Protein AF-A0A7V9II40-F1 (afdb_monomer_lite)

Secondary structure (DSSP, 8-state):
----------TTS---HHHHHHHHHHHHHHHH-HHHHHHHHHHHHHHHHHTHHHHHT-S-HHHHHHHHHHHHHHHHHHHHTTS---------TT--TT-HHHHHHHHHS-GGG--

Structure (mmCIF, N/CA/C/O backbone):
data_AF-A0A7V9II40-F1
#
_entry.id   AF-A0A7V9II40-F1
#
loop_
_atom_site.group_PDB
_atom_site.id
_atom_site.type_symbol
_atom_site.label_atom_id
_atom_site.label_alt_id
_atom_site.label_comp_id
_atom_site.label_asym_id
_atom_site.label_entity_id
_atom_site.label_seq_id
_atom_site.pdbx_PDB_ins_code
_atom_site.Cartn_x
_atom_site.Cartn_y
_atom_site.Cartn_z
_atom_site.occupancy
_atom_site.B_iso_or_equiv
_atom_site.auth_seq_id
_atom_site.auth_comp_id
_atom_site.auth_asym_id
_atom_site.auth_atom_id
_atom_site.pdbx_PDB_model_num
ATOM 1 N N . MET A 1 1 ? -1.090 -20.049 -30.830 1.00 40.44 1 MET A N 1
ATOM 2 C CA . MET A 1 1 ? -1.230 -19.572 -29.438 1.00 40.44 1 MET A CA 1
ATOM 3 C C . MET A 1 1 ? 0.103 -18.933 -29.076 1.00 40.44 1 MET A C 1
ATOM 5 O O . MET A 1 1 ? 1.014 -19.619 -28.640 1.00 40.44 1 MET A O 1
ATOM 9 N N . THR A 1 2 ? 0.262 -17.663 -29.450 1.00 37.09 2 THR A N 1
ATOM 10 C CA . THR A 1 2 ? 1.545 -16.945 -29.472 1.00 37.09 2 THR A CA 1
ATOM 11 C C . THR A 1 2 ? 1.615 -16.063 -28.235 1.00 37.09 2 THR A C 1
ATOM 13 O O . THR A 1 2 ? 0.775 -15.184 -28.064 1.00 37.09 2 THR A O 1
ATOM 16 N N . LEU A 1 3 ? 2.572 -16.339 -27.350 1.00 35.25 3 LEU A N 1
ATOM 17 C CA . LEU A 1 3 ? 2.923 -15.461 -26.234 1.00 35.25 3 LEU A CA 1
ATOM 18 C C . LEU A 1 3 ? 3.370 -14.106 -26.807 1.00 35.25 3 LEU A C 1
ATOM 20 O O . LEU A 1 3 ? 4.225 -14.112 -27.696 1.00 35.25 3 LEU A O 1
ATOM 24 N N . PRO A 1 4 ? 2.846 -12.955 -26.348 1.00 43.56 4 PRO A N 1
ATOM 25 C CA . PRO A 1 4 ? 3.436 -11.688 -26.723 1.00 43.56 4 PRO A CA 1
ATOM 26 C C . PRO A 1 4 ? 4.804 -11.588 -26.044 1.00 43.56 4 PRO A C 1
ATOM 28 O O . PRO A 1 4 ? 4.938 -11.579 -24.820 1.00 43.56 4 PRO A O 1
ATOM 31 N N . HIS A 1 5 ? 5.807 -11.589 -26.910 1.00 41.53 5 HIS A N 1
ATOM 32 C CA . HIS A 1 5 ? 7.169 -11.127 -26.728 1.00 41.53 5 HIS A CA 1
ATOM 33 C C . HIS A 1 5 ? 7.165 -9.854 -25.863 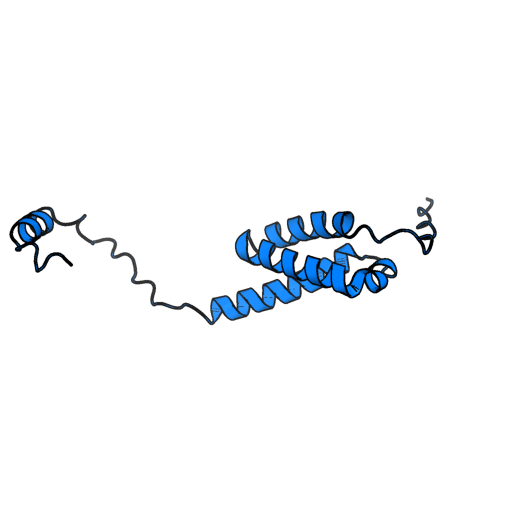1.00 41.53 5 HIS A C 1
ATOM 35 O O . HIS A 1 5 ? 6.683 -8.812 -26.305 1.00 41.53 5 HIS A O 1
ATOM 41 N N . ARG A 1 6 ? 7.618 -9.956 -24.600 1.00 45.06 6 ARG A N 1
ATOM 42 C CA . ARG A 1 6 ? 7.950 -8.777 -23.786 1.00 45.06 6 ARG A CA 1
ATOM 43 C C . ARG A 1 6 ? 9.082 -8.088 -24.529 1.00 45.06 6 ARG A C 1
ATOM 45 O O . ARG A 1 6 ? 10.181 -8.631 -24.563 1.00 45.06 6 ARG A O 1
ATOM 52 N N . ALA A 1 7 ? 8.725 -6.980 -25.169 1.00 44.94 7 ALA A N 1
ATOM 53 C CA . ALA A 1 7 ? 9.627 -6.095 -25.865 1.00 44.94 7 ALA A CA 1
ATOM 54 C C . ALA A 1 7 ? 10.851 -5.815 -24.998 1.00 44.94 7 ALA A C 1
ATOM 56 O O . ALA A 1 7 ? 10.744 -5.631 -23.779 1.00 44.94 7 ALA A O 1
ATOM 57 N N . ASP A 1 8 ? 11.983 -5.837 -25.680 1.00 41.22 8 ASP A N 1
ATOM 58 C CA . ASP A 1 8 ? 13.217 -5.190 -25.297 1.00 41.22 8 ASP A CA 1
ATOM 59 C C . ASP A 1 8 ? 12.881 -3.843 -24.640 1.00 41.22 8 ASP A C 1
ATOM 61 O O . ASP A 1 8 ? 12.282 -2.968 -25.261 1.00 41.22 8 ASP A O 1
ATOM 65 N N . ILE A 1 9 ? 13.166 -3.725 -23.343 1.00 53.31 9 ILE A N 1
ATOM 66 C CA . ILE A 1 9 ? 13.170 -2.425 -22.681 1.00 53.31 9 ILE A CA 1
ATOM 67 C C . ILE A 1 9 ? 14.478 -1.793 -23.136 1.00 53.31 9 ILE A C 1
ATOM 69 O O . ILE A 1 9 ? 15.550 -2.210 -22.689 1.00 53.31 9 ILE A O 1
ATOM 73 N N . ASP A 1 10 ? 14.383 -0.866 -24.087 1.00 44.56 10 ASP A N 1
ATOM 74 C CA . ASP A 1 10 ? 15.490 0.004 -24.456 1.00 44.56 10 ASP A CA 1
ATOM 75 C C . ASP A 1 10 ? 16.027 0.643 -23.170 1.00 44.56 10 ASP A C 1
ATOM 77 O O . ASP A 1 10 ? 15.268 1.143 -22.342 1.00 44.56 10 ASP A O 1
ATOM 81 N N . ALA A 1 11 ? 17.342 0.582 -22.962 1.00 51.25 11 ALA A N 1
ATOM 82 C CA . ALA A 1 11 ? 17.990 0.994 -21.713 1.00 51.25 11 ALA A CA 1
ATOM 83 C C . ALA A 1 11 ? 17.829 2.497 -21.376 1.00 51.25 11 ALA A C 1
ATOM 85 O O . ALA A 1 11 ? 18.276 2.923 -20.314 1.00 51.25 11 ALA A O 1
ATOM 86 N N . ASP A 1 12 ? 17.178 3.263 -22.258 1.00 50.00 12 ASP A N 1
ATOM 87 C CA . ASP A 1 12 ? 16.881 4.691 -22.128 1.00 50.00 12 ASP A CA 1
ATOM 88 C C . ASP A 1 12 ? 15.406 4.987 -21.768 1.00 50.00 12 ASP A C 1
ATOM 90 O O . ASP A 1 12 ? 15.055 6.153 -21.578 1.00 50.00 12 ASP A O 1
ATOM 94 N N . ASP A 1 13 ? 14.535 3.974 -21.654 1.00 59.81 13 ASP A N 1
ATOM 95 C CA . ASP A 1 13 ? 13.140 4.164 -21.231 1.00 59.81 13 ASP A CA 1
ATOM 96 C C . ASP A 1 13 ? 13.077 4.303 -19.699 1.00 59.81 13 ASP A C 1
ATOM 98 O O . ASP A 1 13 ? 13.313 3.351 -18.945 1.00 59.81 13 ASP A O 1
ATOM 102 N N . GLU A 1 14 ? 12.784 5.514 -19.217 1.00 66.44 14 GLU A N 1
ATOM 103 C CA . GLU A 1 14 ? 12.631 5.783 -17.788 1.00 66.44 14 GLU A CA 1
ATOM 104 C C . GLU A 1 14 ? 11.480 4.914 -17.239 1.00 66.44 14 GLU A C 1
ATOM 106 O O . GLU A 1 14 ? 10.376 4.924 -17.792 1.00 66.44 14 GLU A O 1
ATOM 111 N N . PRO A 1 15 ? 11.705 4.1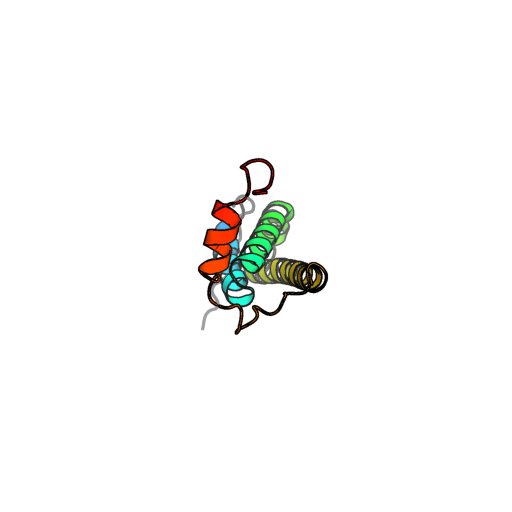08 -16.185 1.00 75.12 15 PRO A N 1
ATOM 112 C CA . PRO A 1 15 ? 10.708 3.155 -15.723 1.00 75.12 15 PRO A CA 1
ATOM 113 C C . PRO A 1 15 ? 9.427 3.872 -15.287 1.00 75.12 15 PRO A C 1
ATOM 115 O O . PRO A 1 15 ? 9.425 4.631 -14.317 1.00 75.12 15 PRO A O 1
ATOM 118 N N . ASP A 1 16 ? 8.315 3.569 -15.964 1.00 84.25 16 ASP A N 1
ATOM 119 C CA . ASP A 1 16 ? 6.987 4.079 -15.616 1.00 84.25 16 ASP A CA 1
ATOM 120 C C . ASP A 1 16 ? 6.471 3.414 -14.327 1.00 84.25 16 ASP A C 1
ATOM 122 O O . ASP A 1 16 ? 5.684 2.458 -14.327 1.00 84.25 16 ASP A O 1
ATOM 126 N N . ILE A 1 17 ? 6.945 3.941 -13.198 1.00 88.88 17 ILE A N 1
ATOM 127 C CA . ILE A 1 17 ? 6.545 3.543 -11.846 1.00 88.88 17 ILE A CA 1
ATOM 128 C C . ILE A 1 17 ? 5.041 3.763 -11.640 1.00 88.88 17 ILE A C 1
ATOM 130 O O . ILE A 1 17 ? 4.401 2.991 -10.913 1.00 88.88 17 ILE A O 1
ATOM 134 N N . GLU A 1 18 ? 4.459 4.787 -12.271 1.00 90.00 18 GLU A N 1
ATOM 135 C CA . GLU A 1 18 ? 3.051 5.133 -12.104 1.00 90.00 18 GLU A CA 1
ATOM 136 C C . GLU A 1 18 ? 2.145 3.997 -12.598 1.00 90.00 18 GLU A C 1
ATOM 138 O O . GLU A 1 18 ? 1.226 3.567 -11.884 1.00 90.00 18 GLU A O 1
ATOM 143 N N . SER A 1 19 ? 2.469 3.417 -13.758 1.00 92.56 19 SER A N 1
ATOM 144 C CA . SER A 1 19 ? 1.735 2.272 -14.310 1.00 92.56 19 SER A CA 1
ATOM 145 C C . SER A 1 19 ? 1.676 1.069 -13.360 1.00 92.56 19 SER A C 1
ATOM 147 O O . SER A 1 19 ? 0.685 0.329 -13.339 1.00 92.56 19 SER A O 1
ATOM 149 N N . TRP A 1 20 ? 2.706 0.872 -12.531 1.00 94.69 20 TRP A N 1
ATOM 150 C CA . TRP A 1 20 ? 2.773 -0.237 -11.579 1.00 94.69 20 TRP A CA 1
ATOM 151 C C . TRP A 1 20 ? 2.132 0.104 -10.237 1.00 94.69 20 TRP A C 1
ATOM 153 O O . TRP A 1 20 ? 1.487 -0.756 -9.630 1.00 94.69 20 TRP A O 1
ATOM 163 N N . ILE A 1 21 ? 2.285 1.339 -9.755 1.00 96.38 21 ILE A N 1
ATOM 164 C CA . ILE A 1 21 ? 1.834 1.715 -8.414 1.00 96.38 21 ILE A CA 1
ATOM 165 C C . ILE A 1 21 ? 0.319 1.921 -8.337 1.00 96.38 21 ILE A C 1
ATOM 167 O O . ILE A 1 21 ? -0.295 1.575 -7.325 1.00 96.38 21 ILE A O 1
ATOM 171 N N . VAL A 1 22 ? -0.320 2.415 -9.403 1.00 96.50 22 VAL A N 1
ATOM 172 C CA . VAL A 1 22 ? -1.773 2.654 -9.441 1.00 96.50 22 VAL A CA 1
ATOM 173 C C . VAL A 1 22 ? -2.591 1.382 -9.152 1.00 96.50 22 VAL A C 1
ATOM 175 O O . VAL A 1 22 ? -3.431 1.414 -8.241 1.00 96.50 22 VAL A O 1
ATOM 178 N N . PRO A 1 23 ? -2.381 0.241 -9.846 1.00 97.12 23 PRO A N 1
ATOM 179 C CA . PRO A 1 23 ? -3.102 -0.991 -9.526 1.00 97.12 23 PRO A CA 1
ATOM 180 C C . PRO A 1 23 ? -2.727 -1.551 -8.145 1.00 97.12 23 PRO A C 1
ATOM 182 O O . PRO A 1 23 ? -3.596 -2.080 -7.447 1.00 97.12 23 PRO A O 1
ATOM 185 N N . VAL A 1 24 ? -1.474 -1.388 -7.703 1.00 97.94 24 VAL A N 1
ATOM 186 C CA . VAL A 1 24 ? -1.011 -1.835 -6.376 1.00 97.94 24 VAL A CA 1
ATOM 187 C C . VAL A 1 24 ? -1.718 -1.076 -5.257 1.00 97.94 24 VAL A C 1
ATOM 189 O O . VAL A 1 24 ? -2.215 -1.702 -4.320 1.00 97.94 24 VAL A O 1
ATOM 192 N N . ARG A 1 25 ? -1.846 0.249 -5.375 1.00 98.19 25 ARG A N 1
ATOM 193 C CA . ARG A 1 25 ? -2.587 1.078 -4.419 1.00 98.19 25 ARG A CA 1
ATOM 194 C C . ARG A 1 25 ? -4.034 0.618 -4.296 1.00 98.19 25 ARG A C 1
ATOM 196 O O . ARG A 1 25 ? -4.519 0.441 -3.182 1.00 98.19 25 ARG A O 1
ATOM 203 N N . ARG A 1 26 ? -4.712 0.371 -5.423 1.00 98.25 26 ARG A N 1
ATOM 204 C CA . ARG A 1 26 ? -6.096 -0.139 -5.425 1.00 98.25 26 ARG A CA 1
ATOM 205 C C . ARG A 1 26 ? -6.201 -1.477 -4.693 1.00 98.25 26 ARG A C 1
ATOM 207 O O . ARG A 1 26 ? -7.083 -1.639 -3.856 1.00 98.25 26 ARG A O 1
ATOM 214 N N . ALA A 1 27 ? -5.286 -2.408 -4.963 1.00 98.31 27 ALA A N 1
ATOM 215 C CA . ALA A 1 27 ? -5.278 -3.720 -4.320 1.00 98.31 27 ALA A CA 1
ATOM 216 C C . ALA A 1 27 ? -4.992 -3.643 -2.809 1.00 98.31 27 ALA A C 1
ATOM 218 O O . ALA A 1 27 ? -5.632 -4.341 -2.022 1.00 98.31 27 ALA A O 1
ATOM 219 N N . LEU A 1 28 ? -4.054 -2.790 -2.386 1.00 98.06 28 LEU A N 1
ATOM 220 C CA . LEU A 1 28 ? -3.720 -2.605 -0.972 1.00 98.06 28 LEU A CA 1
ATOM 221 C C . LEU A 1 28 ? -4.868 -1.943 -0.205 1.00 98.06 28 LEU A C 1
ATOM 223 O O . LEU A 1 28 ? -5.243 -2.449 0.849 1.00 98.06 28 LEU A O 1
ATOM 227 N N . VAL A 1 29 ? -5.478 -0.887 -0.754 1.00 97.94 29 VAL A N 1
ATOM 228 C CA . VAL A 1 29 ? -6.661 -0.236 -0.163 1.00 97.94 29 VAL A CA 1
ATOM 229 C C . VAL A 1 29 ? -7.834 -1.207 -0.059 1.00 97.94 29 VAL A C 1
ATOM 231 O O . VAL A 1 29 ? -8.446 -1.311 1.000 1.00 97.94 29 VAL A O 1
ATOM 234 N N . ALA A 1 30 ? -8.111 -1.980 -1.113 1.00 97.75 30 ALA A N 1
ATOM 235 C CA . ALA A 1 30 ? -9.188 -2.969 -1.090 1.00 97.75 30 ALA A CA 1
ATOM 236 C C . ALA A 1 30 ? -8.975 -4.054 -0.021 1.00 97.75 30 ALA A C 1
ATOM 238 O O . ALA A 1 30 ? -9.939 -4.550 0.555 1.00 97.75 30 ALA A O 1
ATOM 239 N N . ARG A 1 31 ? -7.720 -4.430 0.255 1.00 97.38 31 ARG A N 1
ATOM 240 C CA . ARG A 1 31 ? -7.403 -5.505 1.201 1.00 97.38 31 ARG A CA 1
ATOM 241 C C . ARG A 1 31 ? -7.253 -5.047 2.650 1.00 97.38 31 ARG A C 1
ATOM 243 O O . ARG A 1 31 ? -7.565 -5.818 3.552 1.00 97.38 31 ARG A O 1
ATOM 250 N N . TYR A 1 32 ? -6.709 -3.856 2.872 1.00 94.62 32 TYR A N 1
ATOM 251 C CA . TYR A 1 32 ? -6.321 -3.370 4.198 1.00 94.62 32 TYR A CA 1
ATOM 252 C C . TYR A 1 32 ? -7.158 -2.187 4.693 1.00 94.62 32 TYR A C 1
ATOM 254 O O . TYR A 1 32 ? -6.956 -1.737 5.817 1.00 94.62 32 TYR A O 1
ATOM 262 N N . GLY A 1 33 ? -8.098 -1.698 3.884 1.00 94.38 33 GLY A N 1
ATOM 263 C CA . GLY A 1 33 ? -8.858 -0.488 4.173 1.00 94.38 33 GLY A CA 1
ATOM 264 C C . GLY A 1 33 ? -8.127 0.777 3.727 1.00 94.38 33 GLY A C 1
ATOM 265 O O . GLY A 1 33 ? -6.970 0.742 3.304 1.00 94.38 33 GLY A O 1
ATOM 266 N N . ILE A 1 34 ? -8.830 1.908 3.800 1.00 94.50 34 ILE A N 1
ATOM 267 C CA . ILE A 1 34 ? -8.345 3.185 3.267 1.00 94.50 34 ILE A CA 1
ATOM 268 C C . ILE A 1 34 ? -7.096 3.692 3.987 1.00 94.50 34 ILE A C 1
ATOM 270 O O . ILE A 1 34 ? -6.163 4.113 3.318 1.00 94.50 34 ILE A O 1
ATOM 274 N N . GLU A 1 35 ? -7.040 3.587 5.314 1.00 92.94 35 GLU A N 1
ATOM 275 C CA . GLU A 1 35 ? -5.925 4.107 6.110 1.00 92.94 35 GLU A CA 1
ATOM 276 C C . GLU A 1 35 ? -4.663 3.260 5.919 1.00 92.94 35 GLU A C 1
ATOM 278 O O . GLU A 1 35 ? -3.693 3.693 5.299 1.00 92.94 35 GLU A O 1
ATOM 283 N N . VAL A 1 36 ? -4.698 2.003 6.376 1.00 95.56 36 VAL A N 1
ATOM 284 C CA . VAL A 1 36 ? -3.540 1.097 6.311 1.00 95.56 36 VAL A CA 1
ATOM 285 C C . VAL A 1 36 ? -3.137 0.808 4.865 1.00 95.56 36 VAL A C 1
ATOM 287 O O . VAL A 1 36 ? -1.951 0.682 4.563 1.00 95.56 36 VAL A O 1
ATOM 290 N N . GLY A 1 37 ? -4.106 0.688 3.956 1.00 97.0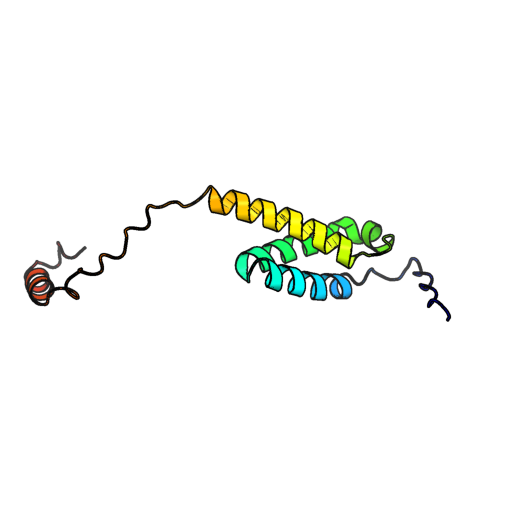0 37 GLY A N 1
ATOM 291 C CA . GLY A 1 37 ? -3.835 0.422 2.550 1.00 97.00 37 GLY A CA 1
ATOM 292 C C . GLY A 1 37 ? -3.214 1.609 1.813 1.00 97.00 37 GLY A C 1
ATOM 293 O O . GLY A 1 37 ? -2.349 1.382 0.967 1.00 97.00 37 GLY A O 1
ATOM 294 N N . ALA A 1 38 ? -3.607 2.851 2.127 1.00 96.50 38 ALA A N 1
ATOM 295 C CA . ALA A 1 38 ? -2.981 4.036 1.541 1.00 96.50 38 ALA A CA 1
ATOM 296 C C . ALA A 1 38 ? -1.543 4.219 2.042 1.00 96.50 38 ALA A C 1
ATOM 298 O O . ALA A 1 38 ? -0.654 4.426 1.220 1.00 96.50 38 ALA A O 1
ATOM 299 N N . GLU A 1 39 ? -1.305 4.048 3.346 1.00 96.69 39 GLU A N 1
ATOM 300 C CA . GLU A 1 39 ? 0.037 4.113 3.943 1.00 96.69 39 GLU A CA 1
ATOM 301 C C . GLU A 1 39 ? 0.970 3.058 3.325 1.00 96.69 39 GLU A C 1
ATOM 303 O O . GLU A 1 39 ? 2.068 3.350 2.854 1.00 96.69 39 GLU A O 1
ATOM 308 N N . ALA A 1 40 ? 0.488 1.817 3.221 1.00 97.88 40 ALA A N 1
ATOM 309 C CA . ALA A 1 40 ? 1.236 0.728 2.604 1.00 97.88 40 ALA A CA 1
ATOM 310 C C . ALA A 1 40 ? 1.541 0.971 1.118 1.00 97.88 40 ALA A C 1
ATOM 312 O O . ALA A 1 40 ? 2.580 0.532 0.619 1.00 97.88 40 ALA A O 1
ATOM 313 N N . ALA A 1 41 ? 0.634 1.635 0.396 1.00 97.88 41 ALA A N 1
ATOM 314 C CA . ALA A 1 41 ? 0.859 2.016 -0.991 1.00 97.88 41 ALA A CA 1
ATOM 315 C C . ALA A 1 41 ? 1.892 3.144 -1.112 1.00 97.88 41 ALA A C 1
ATOM 317 O O . ALA A 1 41 ? 2.698 3.107 -2.038 1.00 97.88 41 ALA A O 1
ATOM 318 N N . ALA A 1 42 ? 1.902 4.100 -0.179 1.00 97.62 42 ALA A N 1
ATOM 319 C CA . ALA A 1 42 ? 2.914 5.150 -0.121 1.00 97.62 42 ALA A CA 1
ATOM 320 C C . ALA A 1 42 ? 4.311 4.559 0.120 1.00 97.62 42 ALA A C 1
ATOM 322 O O . ALA A 1 42 ? 5.219 4.836 -0.657 1.00 97.62 42 ALA A O 1
ATOM 323 N N . GLU A 1 43 ? 4.467 3.650 1.091 1.00 97.88 43 GLU A N 1
ATOM 324 C CA . GLU A 1 43 ? 5.743 2.948 1.313 1.00 97.88 43 GLU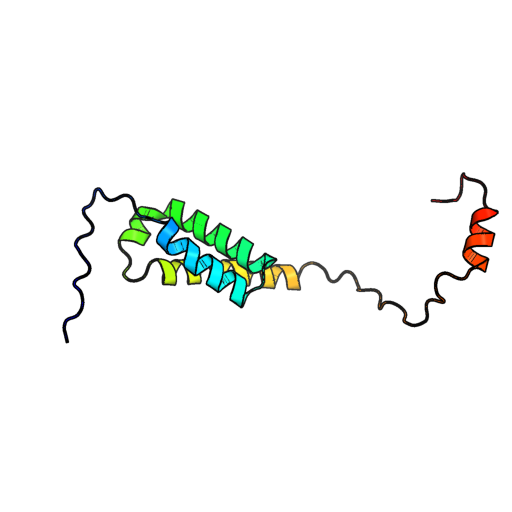 A CA 1
ATOM 325 C C . GLU A 1 43 ? 6.200 2.163 0.071 1.00 97.88 43 GLU A C 1
ATOM 327 O O . GLU A 1 43 ? 7.381 2.169 -0.279 1.00 97.88 43 GLU A O 1
ATOM 332 N N . ALA A 1 44 ? 5.274 1.494 -0.625 1.00 97.81 44 ALA A N 1
ATOM 333 C CA . ALA A 1 44 ? 5.601 0.793 -1.864 1.00 97.81 44 ALA A CA 1
ATOM 334 C C . ALA A 1 44 ? 6.038 1.758 -2.981 1.00 97.81 44 ALA A C 1
ATOM 336 O O . ALA A 1 44 ? 6.947 1.424 -3.737 1.00 97.81 44 ALA A O 1
ATOM 337 N N . ALA A 1 45 ? 5.426 2.942 -3.076 1.00 97.12 45 ALA A N 1
ATOM 338 C CA . ALA A 1 45 ? 5.794 3.972 -4.045 1.00 97.12 45 ALA A CA 1
ATOM 339 C C . ALA A 1 45 ? 7.193 4.538 -3.760 1.00 97.12 45 ALA A C 1
ATOM 341 O O . ALA A 1 45 ? 8.009 4.632 -4.673 1.00 97.12 45 ALA A O 1
ATOM 342 N N . THR A 1 46 ? 7.498 4.838 -2.493 1.00 97.75 46 THR A N 1
ATOM 343 C CA . THR A 1 46 ? 8.837 5.263 -2.061 1.00 97.75 46 THR A CA 1
ATOM 344 C C . THR A 1 46 ? 9.880 4.216 -2.427 1.00 97.75 46 THR A C 1
ATOM 346 O O . THR A 1 46 ? 10.870 4.538 -3.081 1.00 97.75 46 THR A O 1
ATOM 349 N N . TRP A 1 47 ? 9.616 2.944 -2.106 1.00 96.81 47 TRP A N 1
ATOM 350 C CA . TRP A 1 47 ? 10.523 1.858 -2.469 1.00 96.81 47 TRP A CA 1
ATOM 351 C C . TRP A 1 47 ? 10.721 1.758 -3.985 1.00 96.81 47 TRP A C 1
ATOM 353 O O . TRP A 1 47 ? 11.826 1.462 -4.437 1.00 96.81 47 TRP A O 1
ATOM 363 N N . ALA A 1 48 ? 9.666 2.006 -4.769 1.00 95.75 48 ALA A N 1
ATOM 364 C CA . ALA A 1 48 ? 9.730 1.958 -6.222 1.00 95.75 48 ALA A CA 1
ATOM 365 C C . ALA A 1 48 ? 10.667 3.018 -6.806 1.00 95.75 48 ALA A C 1
ATOM 367 O O . ALA A 1 48 ? 11.481 2.686 -7.662 1.00 95.75 48 ALA A O 1
ATOM 368 N N . VAL A 1 49 ? 10.587 4.253 -6.306 1.00 95.25 49 VAL A N 1
ATOM 369 C CA . VAL A 1 49 ? 11.476 5.354 -6.710 1.00 95.25 49 VAL A CA 1
ATOM 370 C C . VAL A 1 49 ? 12.925 5.051 -6.332 1.00 95.25 49 VAL A C 1
ATOM 372 O O . VAL A 1 49 ? 13.821 5.207 -7.153 1.00 95.25 49 VAL A O 1
ATOM 375 N N . GLU A 1 50 ? 13.164 4.546 -5.121 1.00 96.19 50 GLU A N 1
ATOM 376 C CA . GLU A 1 50 ? 14.513 4.202 -4.650 1.00 96.19 50 GLU A CA 1
ATOM 377 C C . GLU A 1 50 ? 15.159 3.036 -5.420 1.00 96.19 50 GLU A C 1
ATOM 379 O O . GLU A 1 50 ? 16.382 2.918 -5.454 1.00 96.19 50 GLU A O 1
ATOM 384 N N . HIS A 1 51 ? 14.355 2.149 -6.016 1.00 94.75 51 HIS A N 1
ATOM 385 C CA . HIS A 1 51 ? 14.820 0.898 -6.628 1.00 94.75 51 HIS A CA 1
ATOM 386 C C . HIS A 1 51 ? 14.329 0.733 -8.073 1.00 94.75 51 HIS A C 1
ATOM 388 O O . HIS A 1 51 ? 14.101 -0.394 -8.528 1.00 94.75 51 HIS A O 1
ATOM 394 N N . ALA A 1 52 ? 14.167 1.845 -8.789 1.00 90.31 52 ALA A N 1
ATOM 395 C CA . ALA A 1 52 ? 13.546 1.896 -10.109 1.00 90.31 52 ALA A CA 1
ATOM 396 C C . ALA A 1 52 ? 14.227 0.961 -11.131 1.00 90.31 52 ALA A C 1
ATOM 398 O O . ALA A 1 52 ? 13.562 0.140 -11.766 1.00 90.31 52 ALA A O 1
ATOM 399 N N . GLU A 1 53 ? 15.562 0.976 -11.195 1.00 90.56 53 GLU A N 1
ATOM 400 C CA . GLU A 1 53 ? 16.355 0.090 -12.064 1.00 90.56 53 GLU A CA 1
ATOM 401 C C . GLU A 1 53 ? 16.115 -1.393 -11.749 1.00 90.56 53 GLU 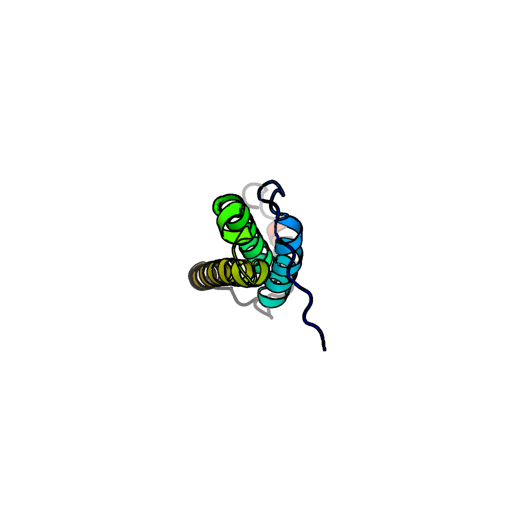A C 1
ATOM 403 O O . GLU A 1 53 ? 15.919 -2.235 -12.629 1.00 90.56 53 GLU A O 1
ATOM 408 N N . ARG A 1 54 ? 16.075 -1.730 -10.455 1.00 91.75 54 ARG A N 1
ATOM 409 C CA . ARG A 1 54 ? 15.842 -3.103 -10.003 1.00 91.75 54 ARG A CA 1
ATOM 410 C C . ARG A 1 54 ? 14.449 -3.586 -10.392 1.00 91.75 54 ARG A C 1
ATOM 412 O O . ARG A 1 54 ? 14.292 -4.763 -10.708 1.00 91.75 54 ARG A O 1
ATOM 419 N N . LEU A 1 55 ? 13.450 -2.710 -10.327 1.00 91.00 55 LEU A N 1
ATOM 420 C CA . LEU A 1 55 ? 12.077 -3.005 -10.725 1.00 91.00 55 LEU A CA 1
ATOM 421 C C . LEU A 1 55 ? 11.938 -3.243 -12.222 1.00 91.00 55 LEU A C 1
ATOM 423 O O . LEU A 1 55 ? 11.255 -4.195 -12.597 1.00 91.00 55 LEU A O 1
ATOM 427 N N . ALA A 1 56 ? 12.609 -2.441 -13.050 1.00 88.75 56 ALA A N 1
ATOM 428 C CA . ALA A 1 56 ? 12.584 -2.584 -14.504 1.00 88.75 56 ALA A CA 1
ATOM 429 C C . ALA A 1 56 ? 13.046 -3.981 -14.958 1.00 88.75 56 ALA A C 1
ATOM 431 O O . ALA A 1 56 ? 12.458 -4.582 -15.856 1.00 88.75 56 ALA A O 1
ATOM 432 N N . MET A 1 57 ? 14.027 -4.556 -14.255 1.00 90.25 57 MET A N 1
ATOM 433 C CA . MET A 1 57 ? 14.532 -5.907 -14.522 1.00 90.25 57 MET A CA 1
ATOM 434 C C . MET A 1 57 ? 13.601 -7.042 -14.049 1.00 90.25 57 MET A C 1
ATOM 436 O O . MET A 1 57 ? 13.859 -8.214 -14.335 1.00 90.25 57 MET A O 1
ATOM 440 N N . MET A 1 58 ? 12.529 -6.758 -13.299 1.00 91.06 58 MET A N 1
ATOM 441 C CA . MET A 1 58 ? 11.646 -7.803 -12.773 1.00 91.06 58 MET A CA 1
ATOM 442 C C . MET A 1 58 ? 10.59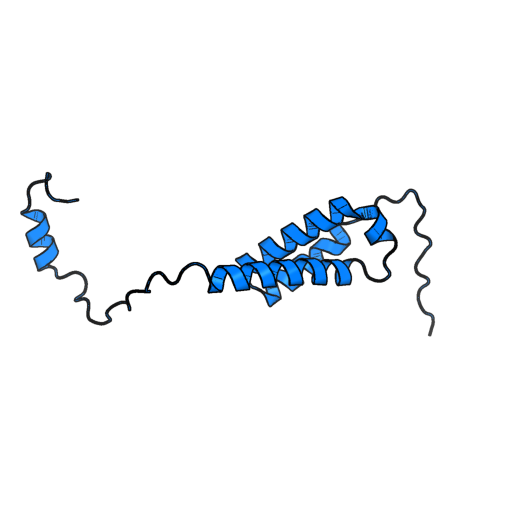2 -8.253 -13.790 1.00 91.06 58 MET A C 1
ATOM 444 O O . MET A 1 58 ? 9.941 -7.454 -14.456 1.00 91.06 58 MET A O 1
ATOM 448 N N . GLY A 1 59 ? 10.301 -9.557 -13.803 1.00 93.06 59 GLY A N 1
ATOM 449 C CA . GLY A 1 59 ? 9.211 -10.114 -14.617 1.00 93.06 59 GLY A CA 1
ATOM 450 C C . GLY A 1 59 ? 7.801 -9.690 -14.173 1.00 93.06 59 GLY A C 1
ATOM 451 O O . GLY A 1 59 ? 6.871 -9.733 -14.973 1.00 93.06 59 GLY A O 1
ATOM 452 N N . ASN A 1 60 ? 7.627 -9.271 -12.912 1.00 93.69 60 ASN A N 1
ATOM 453 C CA . ASN A 1 60 ? 6.359 -8.748 -12.388 1.00 93.69 60 ASN A CA 1
ATOM 454 C C . ASN A 1 60 ? 6.598 -7.626 -11.351 1.00 93.69 60 ASN A C 1
ATOM 456 O O . ASN A 1 60 ? 6.558 -7.892 -10.142 1.00 93.69 60 ASN A O 1
ATOM 460 N N . PRO A 1 61 ? 6.843 -6.384 -11.812 1.00 94.88 61 PRO A N 1
ATOM 461 C CA . PRO A 1 61 ? 7.117 -5.230 -10.953 1.00 94.88 61 PRO A CA 1
ATOM 462 C C . PRO A 1 61 ? 5.974 -4.937 -9.969 1.00 94.88 61 PRO A C 1
ATOM 464 O O . PRO A 1 61 ? 6.179 -4.904 -8.755 1.00 94.88 61 PRO A O 1
ATOM 467 N N . ALA A 1 62 ? 4.736 -4.844 -10.466 1.00 95.81 62 ALA A N 1
ATOM 468 C CA . ALA A 1 62 ? 3.552 -4.574 -9.648 1.00 95.81 62 ALA A CA 1
ATOM 469 C C . ALA A 1 62 ? 3.318 -5.654 -8.571 1.00 95.81 62 ALA A C 1
ATOM 471 O O . ALA A 1 62 ? 3.037 -5.347 -7.412 1.00 95.81 62 ALA A O 1
ATOM 472 N N . GLY A 1 63 ? 3.493 -6.934 -8.915 1.00 96.88 63 GLY A N 1
ATOM 473 C CA . GLY A 1 63 ? 3.374 -8.036 -7.959 1.00 96.88 63 GLY A CA 1
ATOM 474 C C . GLY A 1 63 ? 4.456 -8.014 -6.875 1.00 96.88 63 GLY A C 1
ATOM 475 O O . GLY A 1 63 ? 4.205 -8.424 -5.739 1.00 96.88 63 GLY A O 1
ATOM 476 N N . TYR A 1 64 ? 5.654 -7.519 -7.192 1.00 97.19 64 TYR A N 1
ATOM 477 C CA . TYR A 1 64 ? 6.695 -7.296 -6.194 1.00 97.19 64 TYR A CA 1
ATOM 478 C C . TYR A 1 64 ? 6.342 -6.123 -5.269 1.00 97.19 64 TYR A C 1
ATOM 480 O O . TYR A 1 64 ? 6.375 -6.287 -4.048 1.00 97.19 64 TYR A O 1
ATOM 488 N N . LEU A 1 65 ? 5.911 -4.987 -5.823 1.00 97.50 65 LEU A N 1
ATOM 489 C CA . LEU A 1 65 ? 5.481 -3.812 -5.051 1.00 97.50 65 LEU A CA 1
ATOM 490 C C . LEU A 1 65 ? 4.314 -4.121 -4.114 1.00 97.50 65 LEU A C 1
ATOM 492 O O . LEU A 1 65 ? 4.303 -3.683 -2.965 1.00 97.50 65 LEU A O 1
ATOM 496 N N . TYR A 1 66 ? 3.375 -4.964 -4.545 1.00 98.06 66 TYR A N 1
ATOM 497 C CA . TYR A 1 66 ? 2.315 -5.450 -3.669 1.00 98.06 66 TYR A CA 1
ATOM 498 C C . TYR A 1 66 ? 2.861 -6.217 -2.454 1.00 98.06 66 TYR A C 1
ATOM 500 O O . TYR A 1 66 ? 2.316 -6.095 -1.357 1.00 98.06 66 TYR A O 1
ATOM 508 N N . ARG A 1 67 ? 3.955 -6.982 -2.598 1.00 97.94 67 ARG A N 1
ATOM 509 C CA . ARG A 1 67 ? 4.609 -7.669 -1.467 1.00 97.94 67 ARG A CA 1
ATOM 510 C C . ARG A 1 67 ? 5.336 -6.700 -0.534 1.00 97.94 67 ARG A C 1
ATOM 512 O O . ARG A 1 67 ? 5.297 -6.907 0.683 1.00 97.94 67 ARG A O 1
ATOM 519 N N . VAL A 1 68 ? 5.951 -5.651 -1.081 1.00 97.75 68 VAL A N 1
ATOM 520 C CA . VAL A 1 68 ? 6.547 -4.557 -0.295 1.00 97.75 68 VAL A CA 1
ATOM 521 C C . VAL A 1 68 ? 5.461 -3.882 0.547 1.00 97.75 68 VAL A C 1
ATOM 523 O O . VAL A 1 68 ? 5.541 -3.902 1.776 1.00 97.75 68 VAL A O 1
ATOM 526 N N . GLY A 1 69 ? 4.372 -3.435 -0.085 1.00 97.62 69 GLY A N 1
ATOM 527 C CA . GLY A 1 69 ? 3.231 -2.837 0.612 1.00 97.62 69 GLY A CA 1
ATOM 528 C C . GLY A 1 69 ? 2.546 -3.800 1.590 1.00 97.62 69 GLY A C 1
ATOM 529 O O . GLY A 1 69 ? 2.194 -3.424 2.702 1.00 97.62 69 GLY A O 1
ATOM 530 N N . GLN A 1 70 ? 2.420 -5.089 1.265 1.00 97.81 70 GLN A N 1
ATOM 531 C CA . GLN A 1 70 ? 1.891 -6.091 2.200 1.00 97.81 70 GLN A CA 1
ATOM 532 C C . GLN A 1 70 ? 2.763 -6.232 3.460 1.00 97.81 70 GLN A C 1
ATOM 534 O O . GLN A 1 70 ? 2.234 -6.471 4.550 1.00 97.81 70 GLN A O 1
ATOM 539 N N . THR A 1 71 ? 4.085 -6.115 3.326 1.00 97.00 71 THR A N 1
ATOM 540 C CA . THR A 1 71 ? 5.011 -6.144 4.467 1.00 97.00 71 THR A CA 1
ATOM 541 C C . THR A 1 71 ? 4.834 -4.900 5.335 1.00 97.00 71 THR A C 1
ATOM 543 O O . THR A 1 71 ? 4.730 -5.037 6.556 1.00 97.00 71 THR A O 1
ATOM 546 N N . ALA A 1 72 ? 4.691 -3.728 4.708 1.00 94.56 72 ALA A N 1
ATOM 547 C CA . ALA A 1 72 ? 4.365 -2.470 5.373 1.00 94.56 72 ALA A CA 1
ATOM 548 C C . ALA A 1 72 ? 3.043 -2.546 6.149 1.00 94.56 72 ALA A C 1
ATOM 550 O O . ALA A 1 72 ? 3.022 -2.406 7.369 1.00 94.56 72 ALA A O 1
ATOM 551 N N . ALA A 1 73 ? 1.957 -2.928 5.477 1.00 94.94 73 ALA A N 1
ATOM 552 C CA . ALA A 1 73 ? 0.639 -3.067 6.086 1.00 94.94 73 ALA A CA 1
ATOM 553 C C . ALA A 1 73 ? 0.639 -4.032 7.283 1.00 94.94 73 ALA A C 1
ATOM 555 O O . ALA A 1 73 ? 0.035 -3.756 8.316 1.00 94.94 73 ALA A O 1
ATOM 556 N N . ARG A 1 74 ? 1.346 -5.169 7.189 1.00 93.19 74 ARG A N 1
ATOM 557 C CA . ARG A 1 74 ? 1.480 -6.112 8.317 1.00 93.19 74 ARG A CA 1
ATOM 558 C C . ARG A 1 74 ? 2.202 -5.489 9.511 1.00 93.19 74 ARG A C 1
ATOM 560 O O . ARG A 1 74 ? 1.859 -5.811 10.648 1.00 93.19 74 ARG A O 1
ATOM 567 N N . ARG A 1 75 ? 3.206 -4.644 9.266 1.00 91.62 75 ARG A N 1
ATOM 568 C CA . ARG A 1 75 ? 3.919 -3.897 10.310 1.00 91.62 75 ARG A CA 1
ATOM 569 C C . ARG A 1 75 ? 2.968 -2.919 10.997 1.00 91.62 75 ARG A C 1
ATOM 571 O O . ARG A 1 75 ? 2.886 -2.947 12.222 1.00 91.62 75 ARG A O 1
ATOM 578 N N . SER A 1 76 ? 2.207 -2.152 10.216 1.00 87.62 76 SER A N 1
ATOM 579 C CA . SER A 1 76 ? 1.254 -1.155 10.712 1.00 87.62 76 SER A CA 1
ATOM 580 C C . SER A 1 76 ? 0.117 -1.790 11.507 1.00 87.62 76 SER A C 1
ATOM 582 O O . SER A 1 76 ? -0.140 -1.362 12.624 1.00 87.62 76 SER A O 1
ATOM 584 N N . VAL A 1 77 ? -0.487 -2.881 11.021 1.00 86.19 77 VAL A N 1
ATOM 585 C CA . VAL A 1 77 ? -1.524 -3.616 11.774 1.00 86.19 77 VAL A CA 1
ATOM 586 C C . VAL A 1 77 ? -0.961 -4.177 13.075 1.00 86.19 77 VAL A C 1
ATOM 588 O O . VAL A 1 77 ? -1.575 -4.033 14.125 1.00 86.19 77 VAL A O 1
ATOM 591 N N . ARG A 1 78 ? 0.236 -4.778 13.045 1.00 83.56 78 ARG A N 1
ATOM 592 C CA . ARG A 1 78 ? 0.864 -5.313 14.261 1.00 83.56 78 ARG A CA 1
ATOM 593 C C . ARG A 1 78 ? 1.127 -4.217 15.291 1.00 83.56 78 ARG A C 1
ATOM 595 O O . ARG A 1 78 ? 1.006 -4.482 16.484 1.00 83.56 78 ARG A O 1
ATOM 602 N N . TRP A 1 79 ? 1.528 -3.028 14.849 1.00 75.62 79 TRP A N 1
ATOM 603 C CA . TRP A 1 79 ? 1.770 -1.905 15.747 1.00 75.62 79 TRP A CA 1
ATOM 604 C C . TRP A 1 79 ? 0.463 -1.282 16.238 1.00 75.62 79 TRP A C 1
ATOM 606 O O . TRP A 1 79 ? 0.345 -1.039 17.429 1.00 75.62 79 TRP A O 1
ATOM 616 N N . GLY A 1 80 ? -0.549 -1.134 15.381 1.00 70.19 80 GLY A N 1
ATOM 617 C CA . GLY A 1 80 ? -1.880 -0.643 15.755 1.00 70.19 80 GLY A CA 1
ATOM 618 C C . GLY A 1 80 ? -2.633 -1.579 16.703 1.00 70.19 80 GLY A C 1
ATOM 619 O O . GLY A 1 80 ? -3.309 -1.123 17.607 1.00 70.19 80 GLY A O 1
ATOM 620 N N . SER A 1 81 ? -2.452 -2.899 16.604 1.00 61.91 81 SER A N 1
ATOM 621 C CA . SER A 1 81 ? -2.979 -3.826 17.620 1.00 61.91 81 SER A CA 1
ATOM 622 C C . SER A 1 81 ? -2.205 -3.779 18.945 1.00 61.91 81 SER A C 1
ATOM 624 O O . SER A 1 81 ? -2.678 -4.302 19.948 1.00 61.91 81 SER A O 1
ATOM 626 N N . ARG A 1 82 ? -0.995 -3.202 18.954 1.00 60.22 82 ARG A N 1
ATOM 627 C CA . ARG A 1 82 ? -0.157 -3.028 20.155 1.00 60.22 82 ARG A CA 1
ATOM 628 C C . ARG A 1 82 ? -0.274 -1.636 20.771 1.00 60.22 82 ARG A C 1
ATOM 630 O O . ARG A 1 82 ? 0.060 -1.478 21.940 1.00 60.22 82 ARG A O 1
ATOM 637 N N . HIS A 1 83 ? -0.689 -0.640 19.997 1.00 54.59 83 HIS A N 1
ATOM 638 C CA . HIS A 1 83 ? -0.812 0.749 20.408 1.00 54.59 83 HIS A CA 1
ATOM 639 C C . HIS A 1 83 ? -2.281 1.147 20.333 1.00 54.59 83 HIS A C 1
ATOM 641 O O . HIS A 1 83 ? -2.862 1.162 19.258 1.00 54.59 83 HIS A O 1
ATOM 647 N N . VAL A 1 84 ? -2.831 1.521 21.487 1.00 53.81 84 VAL A N 1
ATOM 648 C CA . VAL A 1 84 ? -4.227 1.910 21.723 1.00 53.81 84 VAL A CA 1
ATOM 649 C C . VAL A 1 84 ? -5.165 0.732 22.003 1.00 53.81 84 VAL A C 1
ATOM 651 O O . VAL A 1 84 ? -6.070 0.400 21.251 1.00 53.81 84 VAL A O 1
ATOM 654 N N . MET A 1 85 ? -4.999 0.167 23.195 1.00 50.88 85 MET A N 1
ATOM 655 C CA . MET A 1 85 ? -6.159 -0.063 24.052 1.00 50.88 85 MET A CA 1
ATOM 656 C C . MET A 1 85 ? -6.140 1.065 25.085 1.00 50.88 85 MET A C 1
ATOM 658 O O . MET A 1 85 ? -5.772 0.852 26.237 1.00 50.88 85 MET A O 1
ATOM 662 N N . PHE A 1 86 ? -6.506 2.290 24.683 1.00 55.88 86 PHE A N 1
ATOM 663 C CA . PHE A 1 86 ? -7.279 3.050 25.662 1.00 55.88 86 PHE A CA 1
ATOM 664 C C . PHE A 1 86 ? -8.477 2.149 25.955 1.00 55.88 86 PHE A C 1
ATOM 666 O O . PHE A 1 86 ? -9.060 1.642 24.989 1.00 55.88 86 PHE A O 1
ATOM 673 N N . PRO A 1 87 ? -8.790 1.849 27.224 1.00 62.56 87 PRO A N 1
ATOM 674 C CA . PRO A 1 87 ? -10.034 1.175 27.527 1.00 62.56 87 PRO A CA 1
ATOM 675 C C . PRO A 1 87 ? -11.123 1.950 26.791 1.00 62.56 87 PRO A C 1
ATOM 677 O O . PRO A 1 87 ? -11.313 3.137 27.053 1.00 62.56 87 PRO A O 1
ATOM 680 N N . SER A 1 88 ? -11.756 1.332 25.793 1.00 59.31 88 SER A N 1
ATOM 681 C CA . SER A 1 88 ? -12.978 1.896 25.253 1.00 59.31 88 SER A CA 1
ATOM 682 C C . SER A 1 88 ? -13.946 1.809 26.414 1.00 59.31 88 SER A C 1
ATOM 684 O O . SER A 1 88 ? -14.367 0.704 26.767 1.00 59.31 88 SER A O 1
ATOM 686 N N . GLU A 1 89 ? -14.207 2.933 27.072 1.00 63.09 89 GLU A N 1
ATOM 687 C CA . GLU A 1 89 ? -15.292 2.992 28.030 1.00 63.09 89 GLU A CA 1
ATOM 688 C C . GLU A 1 89 ? -16.529 2.537 27.255 1.00 63.09 89 GLU A C 1
ATOM 690 O O . GLU A 1 89 ? -16.833 3.129 26.210 1.00 63.09 89 GLU A O 1
ATOM 695 N N . PRO A 1 90 ? -17.156 1.406 27.629 1.00 64.94 90 PRO A N 1
ATOM 696 C CA . PRO A 1 90 ? -18.370 0.991 26.958 1.00 64.94 90 PRO A CA 1
ATOM 697 C C . PRO A 1 90 ? -19.312 2.183 27.045 1.00 64.94 90 PRO A C 1
ATOM 699 O O . PRO A 1 90 ? -19.552 2.679 28.144 1.00 64.94 90 PRO A O 1
ATOM 702 N N . VAL A 1 91 ? -19.782 2.680 25.895 1.00 60.94 91 VAL A N 1
ATOM 703 C CA . VAL A 1 91 ? -20.821 3.712 25.856 1.00 60.94 91 VAL A CA 1
ATOM 704 C C . VAL A 1 91 ? -21.948 3.160 26.708 1.00 60.94 91 VAL A C 1
ATOM 706 O O . VAL A 1 91 ? -22.591 2.193 26.299 1.00 60.94 91 VAL A O 1
ATOM 709 N N . ALA A 1 92 ? -22.099 3.680 27.926 1.00 64.50 92 ALA A N 1
ATOM 710 C CA . ALA A 1 92 ? -23.094 3.178 28.846 1.00 64.50 92 ALA A CA 1
ATOM 711 C C . ALA A 1 92 ? -24.445 3.382 28.146 1.00 64.50 92 ALA A C 1
ATOM 713 O O . ALA A 1 92 ? -24.804 4.530 27.874 1.00 64.50 92 ALA A O 1
ATOM 714 N N . PRO A 1 93 ? -25.168 2.303 27.788 1.00 61.12 93 PRO A N 1
ATOM 715 C CA . PRO A 1 93 ? -26.428 2.427 27.056 1.00 61.12 93 PRO A CA 1
ATOM 716 C C . PRO A 1 93 ? -27.474 3.206 27.867 1.00 61.12 93 PRO A C 1
ATOM 718 O O . PRO A 1 93 ? -28.394 3.772 27.287 1.00 61.12 93 PRO A O 1
ATOM 721 N N . ASP A 1 94 ? -27.264 3.286 29.185 1.00 61.25 94 ASP A N 1
ATOM 722 C CA . ASP A 1 94 ? -28.108 3.962 30.163 1.00 61.25 94 ASP A CA 1
ATOM 723 C C . ASP A 1 94 ? -27.508 5.274 30.686 1.00 61.25 94 ASP A C 1
ATOM 725 O O . ASP A 1 94 ? -27.847 5.690 31.791 1.00 61.25 94 ASP A O 1
ATOM 729 N N . LEU A 1 95 ? -26.624 5.960 29.948 1.00 56.84 95 LEU A N 1
ATOM 730 C CA . LEU A 1 95 ? -26.446 7.385 30.239 1.00 56.84 95 LEU A CA 1
ATOM 731 C C . LEU A 1 95 ? -27.813 8.042 29.996 1.00 56.84 95 LEU A C 1
ATOM 733 O O . LEU A 1 95 ? -28.228 8.105 28.832 1.00 56.84 95 LEU A O 1
ATOM 737 N N . PRO A 1 96 ? -28.546 8.495 31.042 1.00 60.97 96 PRO A N 1
ATOM 738 C CA . PRO A 1 96 ? -29.759 9.260 30.815 1.00 60.97 96 PRO A CA 1
ATOM 739 C C . PRO A 1 96 ? -29.324 10.412 29.934 1.00 60.97 96 PRO A C 1
ATOM 741 O O . PRO A 1 96 ? -28.313 11.041 30.241 1.00 60.97 96 PRO A O 1
ATOM 744 N N . LEU A 1 97 ? -30.010 10.570 28.804 1.00 57.44 97 LEU A N 1
ATOM 745 C CA . LEU A 1 97 ? -29.691 11.481 27.716 1.00 57.44 97 LEU A CA 1
ATOM 746 C C . LEU A 1 97 ? -29.427 12.881 28.279 1.00 57.44 97 LEU A C 1
ATOM 748 O O . LEU A 1 97 ? -30.350 13.675 28.329 1.00 57.44 97 LEU A O 1
ATOM 752 N N . LEU A 1 98 ? -28.206 13.135 28.759 1.00 59.69 98 LEU A N 1
ATOM 753 C CA . LEU A 1 98 ? -27.790 14.373 29.397 1.00 59.69 98 LEU A CA 1
ATOM 754 C C . LEU A 1 98 ? -28.906 14.956 30.291 1.00 59.69 98 LEU A C 1
ATOM 756 O O . LEU A 1 98 ? -29.600 15.874 29.868 1.00 59.69 98 LEU A O 1
ATOM 760 N N . ASP A 1 99 ? -29.110 14.365 31.480 1.00 64.62 99 ASP A N 1
ATOM 761 C CA . ASP A 1 99 ? -30.190 14.725 32.418 1.00 64.62 99 ASP A CA 1
ATOM 762 C C . ASP A 1 99 ? -30.444 16.244 32.415 1.00 64.62 99 ASP A C 1
ATOM 764 O O . ASP A 1 99 ? -29.534 17.036 32.658 1.00 64.62 99 ASP A O 1
ATOM 768 N N . VAL A 1 100 ? -31.665 16.668 32.078 1.00 66.31 100 VAL A N 1
ATOM 769 C CA . VAL A 1 100 ? -32.021 18.090 31.949 1.00 66.31 100 VAL A CA 1
ATOM 770 C C . VAL A 1 100 ? -31.690 18.848 33.237 1.00 66.31 100 VAL A C 1
ATOM 772 O O . VAL A 1 100 ? -31.279 20.011 33.185 1.00 66.31 100 VAL A O 1
ATOM 775 N N . ASP A 1 101 ? -31.781 18.174 34.382 1.00 74.31 101 ASP A N 1
ATOM 776 C CA . ASP A 1 101 ? -31.457 18.751 35.681 1.00 74.31 101 ASP A CA 1
ATOM 777 C C . ASP A 1 101 ? -29.946 18.972 35.867 1.00 74.31 101 ASP A C 1
ATOM 779 O O . ASP A 1 101 ? -29.544 19.934 36.528 1.00 74.31 101 ASP A O 1
ATOM 783 N N . LEU A 1 102 ? -29.092 18.183 35.203 1.00 74.94 102 LEU A N 1
ATOM 784 C CA . LEU A 1 102 ? -27.644 18.408 35.159 1.00 74.94 102 LEU A CA 1
ATOM 785 C C . LEU A 1 102 ? -27.316 19.734 34.463 1.00 74.94 102 LEU A C 1
ATOM 787 O O . LEU A 1 102 ? -26.514 20.513 34.975 1.00 74.94 102 LEU A O 1
ATOM 791 N N . PHE A 1 103 ? -27.970 20.040 33.339 1.00 72.69 103 PHE A N 1
ATOM 792 C CA . PHE A 1 103 ? -27.763 21.315 32.639 1.00 72.69 103 PHE A CA 1
ATOM 793 C C . PHE A 1 103 ? -28.203 22.499 33.490 1.00 72.69 103 PHE A C 1
ATOM 795 O O . PHE A 1 103 ? -27.499 23.506 33.559 1.00 72.69 103 PHE A O 1
ATOM 802 N N . ARG A 1 104 ? -29.325 22.358 34.203 1.00 75.81 104 ARG A N 1
ATOM 803 C CA . ARG A 1 104 ? -29.809 23.384 35.135 1.00 75.81 104 ARG A CA 1
ATOM 804 C C . ARG A 1 104 ? -28.870 23.588 36.318 1.00 75.81 104 ARG A C 1
ATOM 806 O O . ARG A 1 104 ? -28.692 24.724 36.751 1.00 75.81 104 ARG A O 1
ATOM 813 N N . ALA A 1 105 ? -28.250 22.523 36.820 1.00 79.50 105 ALA A N 1
ATOM 814 C CA . ALA A 1 105 ? -27.256 22.612 37.884 1.00 79.50 105 ALA A CA 1
ATOM 815 C C . ALA A 1 105 ? -25.949 23.274 37.402 1.00 79.50 105 ALA A C 1
ATOM 817 O O . ALA A 1 105 ? -25.392 24.119 38.104 1.00 79.50 105 ALA A O 1
ATOM 818 N N . LEU A 1 106 ? -25.491 22.968 36.183 1.00 77.62 106 LEU A N 1
ATOM 819 C CA . LEU A 1 106 ? -24.318 23.609 35.570 1.00 77.62 106 LEU A CA 1
ATOM 820 C C . LEU A 1 106 ? -24.558 25.096 35.245 1.00 77.62 106 LEU A C 1
ATOM 822 O O . LEU A 1 106 ? -23.649 25.919 35.385 1.00 77.62 106 LEU A O 1
ATOM 826 N N . GLU A 1 107 ? -25.786 25.474 34.874 1.00 80.00 107 GLU A N 1
ATOM 827 C CA . GLU A 1 107 ? -26.185 26.881 34.711 1.00 80.00 107 GLU A CA 1
ATOM 828 C C . GLU A 1 107 ? -26.077 27.676 36.026 1.00 80.00 107 GLU A C 1
ATOM 830 O O . GLU A 1 107 ? -25.823 28.878 35.991 1.00 80.00 107 GLU A O 1
ATOM 835 N N . GLN A 1 108 ? -26.205 27.026 37.187 1.00 81.31 108 GLN A N 1
ATOM 836 C CA . GLN A 1 108 ? -26.119 27.682 38.499 1.00 81.31 108 GLN A CA 1
ATOM 837 C C . GLN A 1 108 ? -24.687 27.817 39.033 1.00 81.31 108 GLN A C 1
ATOM 839 O O . GLN A 1 108 ? -24.450 28.585 39.969 1.00 81.31 108 GLN A O 1
ATOM 844 N N . LEU A 1 109 ? -23.718 27.109 38.446 1.00 80.56 109 LEU A N 1
ATOM 845 C CA . LEU A 1 109 ? -22.308 27.312 38.762 1.00 80.56 109 LEU A CA 1
ATOM 846 C C . LEU A 1 109 ? -21.823 28.648 38.192 1.00 80.56 109 LEU A C 1
ATOM 848 O O . LEU A 1 109 ? -22.183 29.048 37.083 1.00 80.56 109 LEU A O 1
ATOM 852 N N . ARG A 1 110 ? -20.978 29.339 38.961 1.00 72.62 110 ARG A N 1
ATOM 853 C CA . ARG A 1 110 ? -20.268 30.527 38.479 1.00 72.62 110 ARG A CA 1
ATOM 854 C C . ARG A 1 110 ? -19.328 30.133 37.341 1.00 72.62 110 ARG A C 1
ATOM 856 O O . ARG A 1 110 ? -18.780 29.034 37.346 1.00 72.62 110 ARG A O 1
ATOM 863 N N . GLU A 1 111 ? -19.112 31.063 36.414 1.00 69.25 111 GLU A N 1
ATOM 864 C CA . GLU A 1 111 ? -18.284 30.889 35.209 1.00 69.25 111 GLU A CA 1
ATOM 865 C C . GLU A 1 111 ? -16.907 30.259 35.503 1.00 69.25 111 GLU A C 1
ATOM 867 O O . GLU A 1 111 ? -16.406 29.450 34.732 1.00 69.25 111 GLU A O 1
ATOM 872 N N . GLU A 1 112 ? -16.341 30.572 36.671 1.00 73.81 112 GLU A N 1
ATOM 873 C CA . GLU A 1 112 ? -15.059 30.072 37.182 1.00 73.81 112 GLU A CA 1
ATOM 874 C C . GLU A 1 112 ? -14.979 28.544 37.384 1.00 73.81 112 GLU A C 1
ATOM 876 O O . GLU A 1 112 ? -13.878 28.017 37.516 1.00 73.81 112 GLU A O 1
ATOM 881 N N . HIS A 1 113 ? -16.104 27.819 37.366 1.00 62.44 113 HIS A N 1
ATOM 882 C CA . HIS A 1 113 ? -16.163 26.371 37.618 1.00 62.44 113 HIS A CA 1
ATOM 883 C C . HIS A 1 113 ? -16.770 25.542 36.465 1.00 62.44 113 HIS A C 1
ATOM 885 O O . HIS A 1 113 ? -17.108 24.380 36.677 1.00 62.44 113 HIS A O 1
ATOM 891 N N . ARG A 1 114 ? -16.940 26.107 35.259 1.00 60.19 114 ARG A N 1
ATOM 892 C CA . ARG A 1 114 ? -17.547 25.414 34.097 1.00 60.19 114 ARG A CA 1
ATOM 893 C C . ARG A 1 114 ? -16.539 24.727 33.147 1.00 60.19 114 ARG A C 1
ATOM 895 O O . ARG A 1 114 ? -16.830 24.607 31.959 1.00 60.19 114 ARG A O 1
ATOM 902 N N . ILE A 1 115 ? -15.366 24.308 33.635 1.00 53.81 115 ILE A N 1
ATOM 903 C CA . ILE A 1 115 ? -14.291 23.685 32.826 1.00 53.81 115 ILE A CA 1
ATOM 904 C C . ILE A 1 115 ? -14.269 22.170 33.021 1.00 53.81 115 ILE A C 1
ATOM 906 O O . ILE A 1 115 ? -14.318 21.746 34.197 1.00 53.81 115 ILE A O 1
#

Foldseek 3Di:
DDDPDPDDPDPPDQQPLVVQLVVLLVVQCVVLNDPLSNQLSVQLSVVCVVCVVVLVPDPRSNVVSNVSSVVSSVVVVVVVVVPDPPPPPPPPPPPPPCPPVVVVVLVPDDPVPND

Radius of gyration: 26.1 Å; chains: 1; bounding box: 50×50×68 Å

pLDDT: mean 79.43, std 18.91, range [35.25, 98.31]

Sequence (115 aa):
MTLPHRADIDADDEPDIESWIVPVRRALVARYGIEVGAEAAAEAATWAVEHAERLAMMGNPAGYLYRVGQTAARRSVRWGSRHVMFPSEPVAPDLPLLDVDLFRALEQLREEHRI